Protein AF-A0A9D9SZG9-F1 (afdb_monomer_lite)

pLDDT: mean 96.63, std 2.33, range [85.81, 98.62]

Foldseek 3Di:
DVLLLVLLVQVVVCVCQVVVVHNRDLVPSFPVVSQVVCCVVPVDGDPPSLVSNLVNLVVVLVVQLVVQVVCCVVVVDPCDPDSSVSRPCSVLSVCSVVVNNNPSRD

Structure (mmCIF, N/CA/C/O backbone):
data_AF-A0A9D9SZG9-F1
#
_entry.id   AF-A0A9D9SZG9-F1
#
loop_
_atom_site.group_PDB
_atom_site.id
_atom_site.type_symbol
_atom_site.label_atom_id
_atom_site.label_alt_id
_atom_site.label_comp_id
_atom_site.label_asym_id
_atom_site.label_entity_id
_atom_site.label_seq_id
_atom_site.pdbx_PDB_ins_code
_atom_site.Cartn_x
_atom_site.Cartn_y
_atom_site.Cartn_z
_atom_site.occupancy
_atom_site.B_iso_or_equiv
_atom_site.auth_seq_id
_atom_site.auth_comp_id
_atom_site.auth_asym_id
_atom_site.auth_atom_id
_atom_site.pdbx_PDB_model_num
ATOM 1 N N . LEU A 1 1 ? -14.063 2.159 2.737 1.00 88.25 1 LEU A N 1
ATOM 2 C CA . LEU A 1 1 ? -13.219 2.475 1.560 1.00 88.25 1 LEU A CA 1
ATOM 3 C C . LEU A 1 1 ? -12.122 3.479 1.908 1.00 88.25 1 LEU A C 1
ATOM 5 O O . LEU A 1 1 ? -10.958 3.124 1.791 1.00 88.25 1 LEU A O 1
ATOM 9 N N . ASP A 1 2 ? -12.470 4.679 2.378 1.00 97.44 2 ASP A N 1
ATOM 10 C CA . ASP A 1 2 ? -11.498 5.770 2.588 1.00 97.44 2 ASP A CA 1
ATOM 11 C C . ASP A 1 2 ? -10.418 5.449 3.627 1.00 97.44 2 ASP A C 1
ATOM 13 O O . ASP A 1 2 ? -9.240 5.704 3.389 1.00 97.44 2 ASP A O 1
ATOM 17 N N . LEU A 1 3 ? -10.793 4.795 4.734 1.00 98.06 3 LEU A N 1
ATOM 18 C CA . LEU A 1 3 ? -9.821 4.318 5.723 1.00 98.06 3 LEU A CA 1
ATOM 19 C C . LEU A 1 3 ? -8.811 3.350 5.103 1.00 98.06 3 LEU A C 1
ATOM 21 O O . LEU A 1 3 ? -7.617 3.509 5.313 1.00 98.06 3 LEU A O 1
ATOM 25 N N . GLY A 1 4 ? -9.277 2.402 4.284 1.00 98.00 4 GLY A N 1
ATOM 26 C CA . GLY A 1 4 ? -8.406 1.457 3.582 1.00 98.00 4 GLY A CA 1
ATOM 27 C C . GLY A 1 4 ? -7.410 2.156 2.655 1.00 98.00 4 GLY A C 1
ATOM 28 O O . GLY A 1 4 ? -6.251 1.763 2.607 1.00 98.00 4 GLY A O 1
ATOM 29 N N . TRP A 1 5 ? -7.827 3.231 1.977 1.00 98.50 5 TRP A N 1
ATOM 30 C CA . TRP A 1 5 ? -6.936 4.039 1.138 1.00 98.50 5 TRP A CA 1
ATOM 31 C C . TRP A 1 5 ? -5.854 4.757 1.949 1.00 98.50 5 TRP A C 1
ATOM 33 O O . TRP A 1 5 ? -4.674 4.657 1.620 1.00 98.50 5 TRP A O 1
ATOM 43 N N . MET A 1 6 ? -6.241 5.448 3.023 1.00 98.19 6 MET A N 1
ATOM 44 C CA . MET A 1 6 ? -5.298 6.161 3.889 1.00 98.19 6 MET A CA 1
ATOM 45 C C . MET A 1 6 ? -4.302 5.204 4.560 1.00 98.19 6 MET A C 1
ATOM 47 O O . MET A 1 6 ? -3.101 5.467 4.554 1.00 98.19 6 MET A O 1
ATOM 51 N N . ILE A 1 7 ? -4.802 4.082 5.088 1.00 98.44 7 ILE A N 1
ATOM 52 C CA . ILE A 1 7 ? -3.997 3.009 5.681 1.00 98.44 7 ILE A CA 1
ATOM 53 C C . ILE A 1 7 ? -2.997 2.475 4.652 1.00 98.44 7 ILE A C 1
ATOM 55 O O . ILE A 1 7 ? -1.793 2.441 4.906 1.00 98.44 7 ILE A O 1
ATOM 59 N N . TYR A 1 8 ? -3.478 2.104 3.463 1.00 98.38 8 TYR A N 1
ATOM 60 C CA . TYR A 1 8 ? -2.623 1.472 2.471 1.00 98.38 8 TYR A CA 1
ATOM 61 C C . TYR A 1 8 ? -1.538 2.403 1.922 1.00 98.38 8 TYR A C 1
ATOM 63 O O . TYR A 1 8 ? -0.407 1.962 1.740 1.00 98.38 8 TYR A O 1
ATOM 71 N N . LEU A 1 9 ? -1.834 3.687 1.695 1.00 97.94 9 LEU A N 1
ATOM 72 C CA . LEU A 1 9 ? -0.810 4.629 1.236 1.00 97.94 9 LEU A CA 1
ATOM 73 C C . LEU A 1 9 ? 0.356 4.739 2.224 1.00 97.94 9 LEU A C 1
ATOM 75 O O . LEU A 1 9 ? 1.509 4.763 1.796 1.00 97.94 9 LEU A O 1
ATOM 79 N N . HIS A 1 10 ? 0.077 4.761 3.532 1.00 98.12 10 HIS A N 1
ATOM 80 C CA . HIS A 1 10 ? 1.141 4.711 4.536 1.00 98.12 10 HIS A CA 1
ATOM 81 C C . HIS A 1 10 ? 1.914 3.398 4.459 1.00 98.12 10 HIS A C 1
ATOM 83 O O . HIS A 1 10 ? 3.140 3.418 4.423 1.00 98.12 10 HIS A O 1
ATOM 89 N N . HIS A 1 11 ? 1.219 2.262 4.390 1.00 97.81 11 HIS A N 1
ATOM 90 C CA . HIS A 1 11 ? 1.876 0.963 4.299 1.00 97.81 11 HIS A CA 1
ATOM 91 C C . HIS A 1 11 ? 2.762 0.817 3.055 1.00 97.81 11 HIS A C 1
ATOM 93 O O . HIS A 1 11 ? 3.871 0.315 3.177 1.00 97.81 11 HIS A O 1
ATOM 99 N N . PHE A 1 12 ? 2.339 1.323 1.894 1.00 97.56 12 PHE A N 1
ATOM 100 C CA . PHE 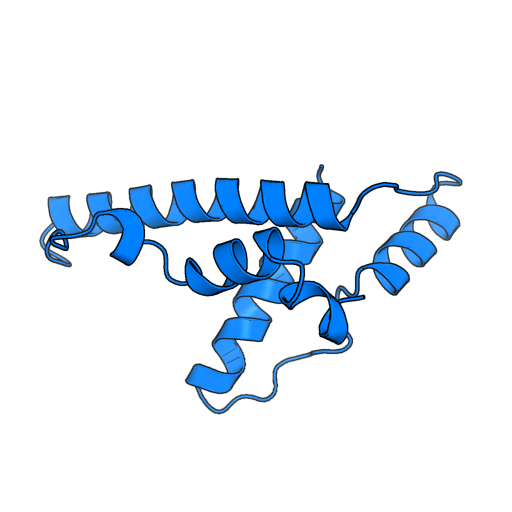A 1 12 ? 3.162 1.364 0.682 1.00 97.56 12 PHE A CA 1
ATOM 101 C C . PHE A 1 12 ? 4.489 2.102 0.917 1.00 97.56 12 PHE A C 1
ATOM 103 O O . PHE A 1 12 ? 5.557 1.581 0.597 1.00 97.56 12 PHE A O 1
ATOM 110 N N . PHE A 1 13 ? 4.446 3.292 1.523 1.00 97.00 13 PHE A N 1
ATOM 111 C CA . PHE A 1 13 ? 5.669 4.024 1.858 1.00 97.00 13 PHE A CA 1
ATOM 112 C C . PHE A 1 13 ? 6.478 3.332 2.954 1.00 97.00 13 PHE A C 1
ATOM 114 O O . PHE A 1 13 ? 7.705 3.330 2.892 1.00 97.00 13 PHE A O 1
ATOM 121 N N . GLN A 1 14 ? 5.813 2.713 3.928 1.00 96.88 14 GLN A N 1
ATOM 122 C CA . GLN A 1 14 ? 6.464 1.939 4.978 1.00 96.88 14 GLN A CA 1
ATOM 123 C C . GLN A 1 14 ? 7.201 0.716 4.418 1.00 96.88 14 GLN A C 1
ATOM 125 O O . GLN A 1 14 ? 8.275 0.390 4.908 1.00 96.88 14 GLN A O 1
ATOM 130 N N . ASP A 1 15 ? 6.652 0.056 3.399 1.00 95.56 15 ASP A N 1
ATOM 131 C CA . ASP A 1 15 ? 7.287 -1.068 2.703 1.00 95.56 15 ASP A CA 1
ATOM 132 C C . ASP A 1 15 ? 8.464 -0.594 1.833 1.00 95.56 15 ASP A C 1
ATOM 134 O O . ASP A 1 15 ? 9.416 -1.339 1.605 1.00 95.56 15 ASP A O 1
ATOM 138 N N . PHE A 1 16 ? 8.438 0.668 1.394 1.00 95.38 16 PHE A N 1
ATOM 139 C CA . PHE A 1 16 ? 9.526 1.294 0.649 1.00 95.38 16 PHE A CA 1
ATOM 140 C C . PHE A 1 16 ? 10.709 1.710 1.539 1.00 95.38 16 PHE A C 1
ATOM 142 O O . PHE A 1 16 ? 11.854 1.641 1.094 1.00 95.38 16 PHE A O 1
ATOM 149 N N . THR A 1 17 ? 10.487 2.126 2.795 1.00 95.94 17 THR A N 1
ATOM 150 C CA . THR A 1 17 ? 11.573 2.687 3.625 1.00 95.94 17 THR A CA 1
ATOM 151 C C . THR A 1 17 ? 12.773 1.752 3.840 1.00 95.94 17 THR A C 1
ATOM 153 O O . THR A 1 17 ? 13.900 2.246 3.743 1.00 95.94 17 THR A O 1
ATOM 156 N N . PRO A 1 18 ? 12.618 0.426 4.055 1.00 92.69 18 PRO A N 1
ATOM 157 C CA . PRO A 1 18 ? 13.762 -0.471 4.208 1.00 92.69 18 PRO A CA 1
ATOM 158 C C . PRO A 1 18 ? 14.629 -0.549 2.946 1.00 92.69 18 PRO A C 1
ATOM 160 O O . PRO A 1 18 ? 15.844 -0.693 3.056 1.00 92.69 18 PRO A O 1
ATOM 163 N N . LEU A 1 19 ? 14.032 -0.385 1.757 1.00 92.94 19 LEU A N 1
ATOM 164 C CA . LEU A 1 19 ? 14.745 -0.404 0.472 1.00 92.94 19 LEU A CA 1
ATOM 165 C C . LEU A 1 19 ? 15.709 0.781 0.321 1.00 92.94 19 LEU A C 1
ATOM 167 O O . LEU A 1 19 ? 16.659 0.709 -0.453 1.00 92.94 19 LEU A O 1
ATOM 171 N N . VAL A 1 20 ? 15.482 1.856 1.079 1.00 95.19 20 VAL A N 1
ATOM 172 C CA . VAL A 1 20 ? 16.332 3.055 1.117 1.00 95.19 20 VAL A CA 1
ATOM 173 C C . VAL A 1 20 ? 17.080 3.209 2.448 1.00 95.19 20 VAL A C 1
ATOM 175 O O . VAL A 1 20 ? 17.603 4.281 2.744 1.00 95.19 20 VAL A O 1
ATOM 178 N N . GLY A 1 21 ? 17.140 2.150 3.264 1.00 96.38 21 GLY A N 1
ATOM 179 C CA . GLY A 1 21 ? 17.880 2.140 4.530 1.00 96.38 21 GLY A CA 1
ATOM 180 C C . GLY A 1 21 ? 17.242 2.962 5.655 1.00 96.38 21 GLY A C 1
ATOM 181 O O . GLY A 1 21 ? 17.929 3.329 6.607 1.00 96.38 21 GLY A O 1
ATOM 182 N N . LEU A 1 22 ? 15.942 3.262 5.564 1.00 97.62 22 LEU A N 1
ATOM 183 C CA . LEU A 1 22 ? 15.202 4.023 6.570 1.00 97.62 22 LEU A CA 1
ATOM 184 C C . LEU A 1 22 ? 14.242 3.118 7.368 1.00 97.62 22 LEU A C 1
ATOM 186 O O . LEU A 1 22 ? 13.583 2.249 6.792 1.00 97.62 22 LEU A O 1
ATOM 190 N N . PRO A 1 23 ? 14.089 3.343 8.688 1.00 95.31 23 PRO A N 1
ATOM 191 C CA . PRO A 1 23 ? 13.220 2.514 9.531 1.00 95.31 23 PRO A CA 1
ATOM 192 C C . PRO A 1 23 ? 11.720 2.780 9.307 1.00 95.31 23 PRO A C 1
ATOM 194 O O . PRO A 1 23 ? 10.879 1.951 9.658 1.00 95.31 23 PRO A O 1
ATOM 197 N N . GLY A 1 24 ? 11.370 3.934 8.734 1.00 96.44 24 GLY A N 1
ATOM 198 C CA . GLY A 1 24 ? 9.984 4.378 8.600 1.00 96.44 24 GLY A CA 1
ATOM 199 C C . GLY A 1 24 ? 9.304 4.612 9.955 1.00 96.44 24 GLY A C 1
ATOM 200 O O . GLY A 1 24 ? 9.954 4.924 10.952 1.00 96.44 24 GLY A O 1
ATOM 201 N N . ILE A 1 25 ? 7.978 4.484 9.978 1.00 96.81 25 ILE A N 1
ATOM 202 C CA . ILE A 1 25 ? 7.098 4.688 11.134 1.00 96.81 25 ILE A CA 1
ATOM 203 C C . IL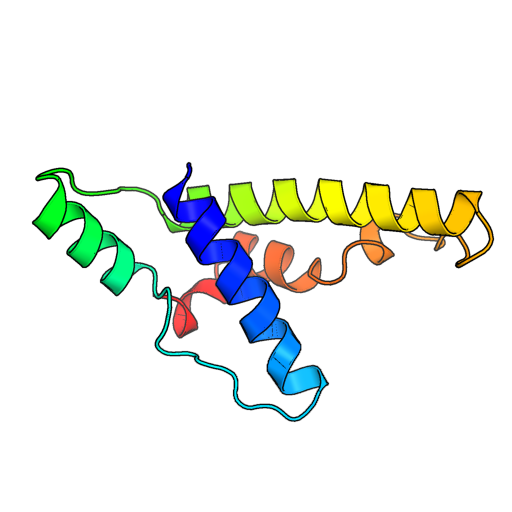E A 1 25 ? 6.121 3.493 11.243 1.00 96.81 25 ILE A C 1
ATOM 205 O O . ILE A 1 25 ? 4.926 3.628 10.961 1.00 96.81 25 ILE A O 1
ATOM 209 N N . PRO A 1 26 ? 6.593 2.299 11.654 1.00 94.44 26 PRO A N 1
ATOM 210 C CA . PRO A 1 26 ? 5.796 1.065 11.617 1.00 94.44 26 PRO A CA 1
ATOM 211 C C . PRO A 1 26 ? 4.605 1.050 12.590 1.00 94.44 26 PRO A C 1
ATOM 213 O O . PRO A 1 26 ? 3.678 0.265 12.416 1.00 94.44 26 PRO A O 1
ATOM 216 N N . GLY A 1 27 ? 4.609 1.914 13.612 1.00 95.50 27 GLY A N 1
ATOM 217 C CA . GLY A 1 27 ? 3.483 2.067 14.541 1.00 95.50 27 GLY A CA 1
ATOM 218 C C . GLY A 1 27 ? 2.343 2.948 14.016 1.00 95.50 27 GLY A C 1
ATOM 219 O O . GLY A 1 27 ? 1.279 2.991 14.628 1.00 95.50 27 GLY A O 1
ATOM 220 N N . MET A 1 28 ? 2.548 3.665 12.908 1.00 96.44 28 MET A N 1
ATOM 221 C CA . MET A 1 28 ? 1.549 4.559 12.323 1.00 96.44 28 MET A CA 1
ATOM 222 C C . MET A 1 28 ? 0.642 3.804 11.343 1.00 96.44 28 MET A C 1
ATOM 224 O O . MET A 1 28 ? 1.084 2.891 10.652 1.00 96.44 28 MET A O 1
ATOM 228 N N . MET A 1 29 ? -0.637 4.197 11.294 1.00 97.50 29 MET A N 1
ATOM 229 C CA . MET A 1 29 ? -1.666 3.619 10.415 1.00 97.50 29 MET A CA 1
ATOM 230 C C . MET A 1 29 ? -1.838 2.093 10.526 1.00 97.50 29 MET A C 1
ATOM 232 O O . MET A 1 29 ? -2.211 1.440 9.557 1.00 97.50 29 MET A O 1
ATOM 236 N N . ARG A 1 30 ? -1.618 1.520 11.715 1.00 97.38 30 ARG A N 1
ATOM 237 C CA . ARG A 1 30 ? -2.024 0.138 12.011 1.00 97.38 30 ARG A CA 1
ATOM 238 C C . ARG A 1 30 ? -3.541 -0.013 11.903 1.00 97.38 30 ARG A C 1
ATOM 240 O O . ARG A 1 30 ? -4.279 0.902 12.288 1.00 97.38 30 ARG A O 1
ATOM 247 N N . LEU A 1 31 ? -4.007 -1.157 11.399 1.00 97.75 31 LEU A N 1
ATOM 248 C CA . LEU A 1 31 ? -5.437 -1.389 11.164 1.00 97.75 31 LEU A CA 1
ATOM 249 C C . LEU A 1 31 ? -6.243 -1.266 12.467 1.00 97.75 31 LEU A C 1
ATOM 251 O O . LEU A 1 31 ? -7.291 -0.616 12.472 1.00 97.75 31 LEU A O 1
ATOM 255 N N . ASP A 1 32 ? -5.741 -1.844 13.563 1.00 97.00 32 ASP A N 1
ATOM 256 C CA . ASP A 1 32 ? -6.397 -1.827 14.873 1.00 97.00 32 ASP A CA 1
ATOM 257 C C . ASP A 1 32 ? -6.535 -0.405 15.446 1.00 97.00 32 ASP A C 1
ATOM 259 O O . ASP A 1 32 ? -7.612 0.013 15.879 1.00 97.00 32 ASP A O 1
ATOM 263 N N . ALA A 1 33 ? -5.461 0.374 15.371 1.00 97.56 33 ALA A N 1
ATOM 264 C CA . ALA A 1 33 ? -5.367 1.716 15.911 1.00 97.56 33 ALA A CA 1
ATOM 265 C C . ALA A 1 33 ? -6.236 2.700 15.123 1.00 97.56 33 ALA A C 1
ATOM 267 O O . ALA A 1 33 ? -6.892 3.562 15.719 1.00 97.56 33 ALA A O 1
ATOM 268 N N . VAL A 1 34 ? -6.277 2.569 13.791 1.00 98.06 34 VAL A N 1
ATOM 269 C CA . VAL A 1 34 ? -7.153 3.391 12.946 1.00 98.06 34 VAL A CA 1
ATOM 270 C C . VAL A 1 34 ? -8.618 3.048 13.201 1.00 98.06 34 VAL A C 1
ATOM 272 O O . VAL A 1 34 ? -9.418 3.970 13.362 1.00 98.06 34 VAL A O 1
ATOM 275 N N . ALA A 1 35 ? -8.972 1.762 13.304 1.00 98.06 35 ALA A N 1
ATOM 276 C CA . ALA A 1 35 ? -10.336 1.341 13.623 1.00 98.06 35 ALA A CA 1
ATOM 277 C C . ALA A 1 35 ? -10.805 1.903 14.973 1.00 98.06 35 ALA A C 1
ATOM 279 O O . ALA A 1 35 ? -11.846 2.558 15.031 1.00 98.06 35 ALA A O 1
ATOM 280 N N . ALA A 1 36 ? -10.000 1.731 16.027 1.00 98.06 36 ALA A N 1
ATOM 281 C CA . ALA A 1 36 ? -10.316 2.216 17.369 1.00 98.06 36 ALA A CA 1
ATOM 282 C C . ALA A 1 36 ? -10.440 3.748 17.424 1.00 98.06 36 ALA A C 1
ATOM 284 O O . ALA A 1 36 ? -11.349 4.291 18.055 1.00 98.06 36 ALA A O 1
ATOM 285 N N . SER A 1 37 ? -9.544 4.461 16.735 1.00 98.19 37 SER A N 1
ATOM 286 C CA . SER A 1 37 ? -9.591 5.926 16.663 1.00 98.19 37 SER A CA 1
ATOM 287 C C . SER A 1 37 ? -10.834 6.414 15.923 1.00 98.19 37 SER A C 1
ATOM 289 O O . SER A 1 37 ? -11.492 7.352 16.375 1.00 98.19 37 SER A O 1
ATOM 291 N N . TYR A 1 38 ? -11.180 5.771 14.805 1.00 98.38 38 TYR A N 1
ATOM 292 C CA . TYR A 1 38 ? -12.362 6.125 14.028 1.00 98.38 38 TYR A CA 1
ATOM 293 C C . TYR A 1 38 ? -13.648 5.860 14.814 1.00 98.38 38 TYR A C 1
ATOM 295 O O . TYR A 1 38 ? -14.520 6.727 14.863 1.00 98.38 38 TYR A O 1
ATOM 303 N N . GLU A 1 39 ? -13.747 4.712 15.484 1.00 98.44 39 GLU A N 1
ATOM 304 C CA . GLU A 1 39 ? -14.896 4.355 16.320 1.00 98.44 39 GLU A CA 1
ATOM 305 C C . GLU A 1 39 ? -15.096 5.355 17.459 1.00 98.44 39 GLU A C 1
ATOM 307 O O . GLU A 1 39 ? -16.195 5.878 17.634 1.00 98.44 39 GLU A O 1
ATOM 312 N N . LYS A 1 40 ? -14.019 5.719 18.166 1.00 98.62 40 LYS A N 1
ATOM 313 C CA . LYS A 1 40 ? -14.069 6.718 19.241 1.00 98.6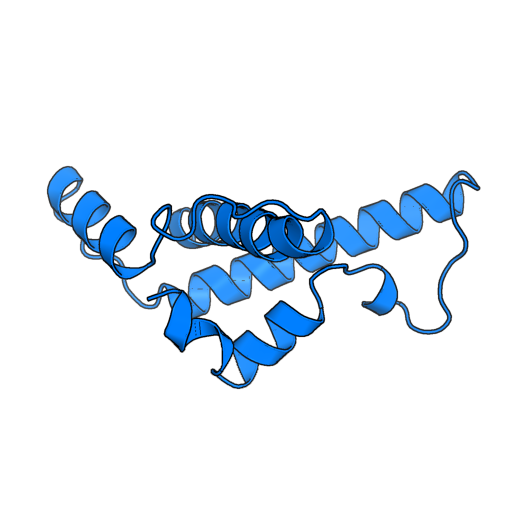2 40 LYS A CA 1
ATOM 314 C C . LYS A 1 40 ? -14.606 8.075 18.773 1.00 98.62 40 LYS A C 1
ATOM 316 O O . LYS A 1 40 ? -15.290 8.753 19.534 1.00 98.62 40 LYS A O 1
ATOM 321 N N . LEU A 1 41 ? -14.259 8.495 17.557 1.00 98.50 41 LEU A N 1
ATOM 322 C CA . LEU A 1 41 ? -14.605 9.820 17.032 1.00 98.50 41 LEU A CA 1
ATOM 323 C C . LEU A 1 41 ? -15.964 9.867 16.327 1.00 98.50 41 LEU A C 1
ATOM 325 O O . LEU A 1 41 ? -16.560 10.937 16.241 1.00 98.50 41 LEU A O 1
ATOM 329 N N . SER A 1 42 ? -16.440 8.738 15.806 1.00 98.31 42 SER A N 1
ATOM 330 C CA . SER A 1 42 ? -17.634 8.683 14.951 1.00 98.31 42 SER A CA 1
ATOM 331 C C . SER A 1 42 ? -18.773 7.825 15.503 1.00 98.31 42 SER A C 1
ATOM 333 O O . SER A 1 42 ? -19.855 7.829 14.922 1.00 98.31 42 SER A O 1
ATOM 335 N N . ALA A 1 43 ? -18.539 7.073 16.585 1.00 98.25 43 ALA A N 1
ATOM 336 C CA . ALA A 1 43 ? -19.420 6.012 17.083 1.00 98.25 43 ALA A CA 1
ATOM 337 C C . ALA A 1 43 ? -19.729 4.909 16.045 1.00 98.25 43 ALA A C 1
ATOM 339 O O . ALA A 1 43 ? -20.697 4.162 16.190 1.00 98.25 43 ALA A O 1
ATOM 340 N N . HIS A 1 44 ? -18.909 4.792 14.996 1.00 97.81 44 HIS A N 1
ATOM 341 C CA . HIS A 1 44 ? -19.021 3.756 13.978 1.00 97.81 44 HIS A CA 1
ATOM 342 C C . HIS A 1 44 ? -17.794 2.850 13.996 1.00 97.81 44 HIS A C 1
ATOM 344 O O . HIS A 1 44 ? -16.676 3.325 13.815 1.00 97.81 44 HIS A O 1
ATOM 350 N N . GLN A 1 45 ? -18.008 1.543 14.137 1.00 97.19 45 GLN A N 1
ATOM 351 C CA . GLN A 1 45 ? -16.945 0.545 14.087 1.00 97.19 45 GLN A CA 1
ATOM 352 C C . GLN A 1 45 ? -16.649 0.134 12.632 1.00 97.19 45 GLN A C 1
ATOM 354 O O . GLN A 1 45 ? -17.498 -0.508 11.999 1.00 97.19 45 GLN A O 1
ATOM 359 N N . PRO A 1 46 ? -15.462 0.453 12.076 1.00 96.88 46 PRO A N 1
ATOM 360 C CA . PRO A 1 46 ? -15.086 -0.013 10.748 1.00 96.88 46 PRO A CA 1
ATOM 361 C C . PRO A 1 46 ? -14.928 -1.533 10.725 1.00 96.88 46 PRO A C 1
ATOM 363 O O . PRO A 1 46 ? -14.394 -2.130 11.657 1.00 96.88 46 PRO A O 1
ATOM 366 N N . ARG A 1 47 ? -15.351 -2.158 9.626 1.00 95.38 47 ARG A N 1
ATOM 367 C CA . ARG A 1 47 ? -15.253 -3.608 9.411 1.00 95.38 47 ARG A CA 1
ATOM 368 C C . ARG A 1 47 ? -14.443 -3.909 8.159 1.00 95.38 47 ARG A C 1
ATOM 370 O O . ARG A 1 47 ? -14.300 -3.046 7.291 1.00 95.38 47 ARG A O 1
ATOM 377 N N . ASP A 1 48 ? -13.915 -5.128 8.090 1.00 96.75 48 ASP A N 1
ATOM 378 C CA . ASP A 1 48 ? -13.257 -5.685 6.903 1.00 96.75 48 ASP A CA 1
ATOM 379 C C . ASP A 1 48 ? -12.115 -4.803 6.356 1.00 96.75 48 ASP A C 1
ATOM 381 O O . ASP A 1 48 ? -11.915 -4.674 5.147 1.00 96.75 48 ASP A O 1
ATOM 385 N N . LEU A 1 49 ? -11.353 -4.155 7.250 1.00 97.62 49 LEU A N 1
ATOM 386 C CA . LEU A 1 49 ? -10.291 -3.221 6.855 1.00 97.62 49 LEU A CA 1
ATOM 387 C C . LEU A 1 49 ? -9.174 -3.887 6.044 1.00 97.62 49 LEU A C 1
ATOM 389 O O . LEU A 1 49 ? -8.621 -3.227 5.171 1.00 97.62 49 LEU A O 1
ATOM 393 N N . GLU A 1 50 ? -8.884 -5.174 6.261 1.00 97.81 50 GLU A N 1
ATOM 394 C CA . GLU A 1 50 ? -7.943 -5.937 5.423 1.00 97.81 50 GLU A CA 1
ATOM 395 C C . GLU A 1 50 ? -8.420 -5.990 3.964 1.00 97.81 50 GLU A C 1
ATOM 397 O O . GLU A 1 50 ? -7.665 -5.662 3.049 1.00 97.81 50 GLU A O 1
ATOM 402 N N . PHE A 1 51 ? -9.705 -6.291 3.738 1.00 98.00 51 PHE A N 1
ATOM 403 C CA . PHE A 1 51 ? -10.298 -6.284 2.400 1.00 98.00 51 PHE A CA 1
ATOM 404 C C . PHE A 1 51 ? -10.234 -4.892 1.765 1.00 98.00 51 PHE A C 1
ATOM 406 O O . PHE A 1 51 ? -9.812 -4.746 0.618 1.00 98.00 51 PHE A O 1
ATOM 413 N N . TYR A 1 52 ? -10.621 -3.844 2.499 1.00 98.38 52 TYR A N 1
ATOM 414 C CA . TYR A 1 52 ? -10.597 -2.486 1.953 1.00 98.38 52 TYR A CA 1
ATOM 415 C C . TYR A 1 52 ? -9.177 -1.947 1.728 1.00 98.38 52 TYR A C 1
ATOM 417 O O . TYR A 1 52 ? -8.989 -1.147 0.810 1.00 98.38 52 TYR A O 1
ATOM 425 N N . ALA A 1 53 ? -8.189 -2.375 2.518 1.00 98.25 53 ALA A N 1
ATOM 426 C CA . ALA A 1 53 ? -6.779 -2.057 2.303 1.00 98.25 53 ALA A CA 1
ATOM 427 C C . ALA A 1 53 ? -6.218 -2.798 1.078 1.00 98.25 53 ALA A C 1
ATOM 429 O O . ALA A 1 53 ? -5.581 -2.166 0.240 1.00 98.25 53 ALA A O 1
ATOM 430 N N . LEU A 1 54 ? -6.537 -4.086 0.897 1.00 98.56 54 LEU A N 1
ATOM 431 C CA . LEU A 1 54 ? -6.213 -4.833 -0.327 1.00 98.56 54 LEU A CA 1
ATOM 432 C C . LEU A 1 54 ? -6.857 -4.192 -1.564 1.00 98.56 54 LEU A C 1
ATOM 434 O O . LEU A 1 54 ? -6.205 -3.984 -2.588 1.00 98.56 54 LEU A O 1
ATOM 438 N N . TYR A 1 55 ? -8.127 -3.801 -1.473 1.00 98.50 55 TYR A N 1
ATOM 439 C CA . TYR A 1 55 ? -8.803 -3.117 -2.572 1.00 98.50 55 TYR A CA 1
ATOM 440 C C . TYR A 1 55 ? -8.160 -1.756 -2.894 1.00 98.50 55 TYR A C 1
ATOM 442 O O . TYR A 1 55 ? -8.038 -1.381 -4.064 1.00 98.50 55 TYR A O 1
ATOM 450 N N . ALA A 1 56 ? -7.698 -1.019 -1.880 1.00 98.62 56 ALA A N 1
ATOM 451 C CA . ALA A 1 56 ? -6.905 0.189 -2.086 1.00 98.62 56 ALA A CA 1
ATOM 452 C C . ALA A 1 56 ? -5.553 -0.113 -2.752 1.00 98.62 56 ALA A C 1
ATOM 454 O O . ALA A 1 56 ? -5.171 0.612 -3.672 1.00 98.62 56 ALA A O 1
ATOM 455 N N . ALA A 1 57 ? -4.882 -1.200 -2.364 1.00 98.38 57 ALA A N 1
ATOM 456 C CA . ALA A 1 57 ? -3.627 -1.646 -2.960 1.00 98.38 57 ALA A CA 1
ATOM 457 C C . ALA A 1 57 ? -3.752 -1.956 -4.450 1.00 98.38 57 ALA A C 1
ATOM 459 O O . ALA A 1 57 ? -2.940 -1.485 -5.251 1.00 98.38 57 ALA A O 1
ATOM 460 N N . LEU A 1 58 ? -4.822 -2.652 -4.835 1.00 98.19 58 LEU A N 1
ATOM 461 C CA . LEU A 1 58 ? -5.154 -2.913 -6.233 1.00 98.19 58 LEU A CA 1
ATOM 462 C C . LEU A 1 58 ? -5.372 -1.609 -7.012 1.00 98.19 58 LEU A C 1
ATOM 464 O O . LEU A 1 58 ? -4.784 -1.408 -8.075 1.00 98.19 58 LEU A O 1
ATOM 468 N N . ARG A 1 59 ? -6.182 -0.685 -6.476 1.00 98.50 59 ARG A N 1
ATOM 469 C CA . ARG A 1 59 ? -6.429 0.622 -7.113 1.00 98.50 59 ARG A CA 1
ATOM 470 C C . ARG A 1 59 ? -5.142 1.432 -7.264 1.00 98.50 59 ARG A C 1
ATOM 472 O O . ARG A 1 59 ? -4.927 2.044 -8.308 1.00 98.50 59 ARG A O 1
ATOM 479 N N . HIS A 1 60 ? -4.281 1.417 -6.252 1.00 98.44 60 HIS A N 1
ATOM 480 C CA . HIS A 1 60 ? -2.964 2.041 -6.311 1.00 98.44 60 HIS A CA 1
ATOM 481 C C . HIS A 1 60 ? -2.058 1.358 -7.350 1.00 98.44 60 HIS A C 1
ATOM 483 O O . HIS A 1 60 ? -1.361 2.040 -8.096 1.00 98.44 60 HIS A O 1
ATOM 489 N N .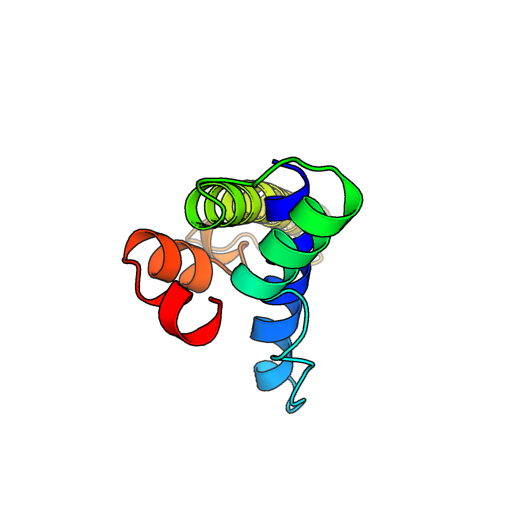 GLY A 1 61 ? -2.129 0.030 -7.483 1.00 98.06 61 GLY A N 1
ATOM 490 C CA . GLY A 1 61 ? -1.442 -0.730 -8.533 1.00 98.06 61 GLY A CA 1
ATOM 491 C C . GLY A 1 61 ? -1.851 -0.292 -9.937 1.00 98.06 61 GLY A C 1
ATOM 492 O O . GLY A 1 61 ? -0.994 -0.046 -10.782 1.00 98.06 61 GLY A O 1
ATOM 493 N N . ILE A 1 62 ? -3.148 -0.061 -10.161 1.00 98.25 62 ILE A N 1
ATOM 494 C CA . ILE A 1 62 ? -3.644 0.505 -11.423 1.00 98.25 62 ILE A CA 1
ATOM 495 C C . ILE A 1 62 ? -3.011 1.878 -11.680 1.00 98.25 62 ILE A C 1
ATOM 497 O O . ILE A 1 62 ? -2.543 2.128 -12.790 1.00 98.25 62 ILE A O 1
ATOM 501 N N . VAL A 1 63 ? -2.950 2.760 -10.675 1.00 98.31 63 VAL A N 1
ATOM 502 C CA . VAL A 1 63 ? -2.294 4.075 -10.805 1.00 98.31 63 VAL A CA 1
ATOM 503 C C . VAL A 1 63 ? -0.822 3.918 -11.196 1.00 98.31 63 VAL A C 1
ATOM 505 O O . VAL A 1 63 ? -0.391 4.554 -12.158 1.00 98.31 63 VAL A O 1
ATOM 508 N N . MET A 1 64 ? -0.078 3.033 -10.528 1.00 97.94 64 MET A N 1
ATOM 509 C CA . MET A 1 64 ? 1.335 2.770 -10.830 1.00 97.94 64 MET A CA 1
ATOM 510 C C . MET A 1 64 ? 1.536 2.248 -12.254 1.00 97.94 64 MET A C 1
ATOM 512 O O . MET A 1 64 ? 2.338 2.804 -13.003 1.00 97.94 64 MET A O 1
ATOM 516 N N . ALA A 1 65 ? 0.710 1.302 -12.701 1.00 97.31 65 ALA A N 1
ATOM 517 C CA . ALA A 1 65 ? 0.745 0.812 -14.076 1.00 97.31 65 ALA A CA 1
ATOM 518 C C . ALA A 1 65 ? 0.445 1.916 -15.111 1.00 97.31 65 ALA A C 1
ATOM 520 O O . ALA A 1 65 ? 0.982 1.908 -16.221 1.00 97.31 65 ALA A O 1
ATOM 521 N N . ARG A 1 66 ? -0.422 2.890 -14.791 1.00 98.00 66 ARG A N 1
ATOM 522 C CA . ARG A 1 66 ? -0.668 4.051 -15.669 1.00 98.00 66 ARG A CA 1
ATOM 523 C C . ARG A 1 66 ? 0.513 5.020 -15.680 1.00 98.00 66 ARG A C 1
ATOM 525 O O . ARG A 1 66 ? 0.823 5.546 -16.747 1.00 98.00 66 ARG A O 1
ATOM 532 N N . ILE A 1 67 ? 1.170 5.235 -14.540 1.00 97.50 67 ILE A N 1
ATOM 533 C CA . ILE A 1 67 ? 2.388 6.050 -14.445 1.00 97.50 67 ILE A CA 1
ATOM 534 C C . ILE A 1 67 ? 3.513 5.415 -15.267 1.00 97.50 67 ILE A C 1
ATOM 536 O O . ILE A 1 67 ? 4.081 6.101 -16.111 1.00 97.50 67 ILE A O 1
ATOM 540 N N . GLY A 1 68 ? 3.767 4.113 -15.103 1.00 96.44 68 GLY A N 1
ATOM 541 C CA . GLY A 1 68 ? 4.801 3.390 -15.851 1.00 96.44 68 GLY A CA 1
ATOM 542 C C . GLY A 1 68 ? 4.593 3.464 -17.366 1.00 96.44 68 GLY A C 1
ATOM 543 O O . GLY A 1 68 ? 5.499 3.847 -18.101 1.00 96.44 68 GLY A O 1
ATOM 544 N N . ARG A 1 69 ? 3.361 3.223 -17.839 1.00 96.88 69 ARG A N 1
ATOM 545 C CA . ARG A 1 69 ? 3.010 3.378 -19.264 1.00 96.88 69 ARG A 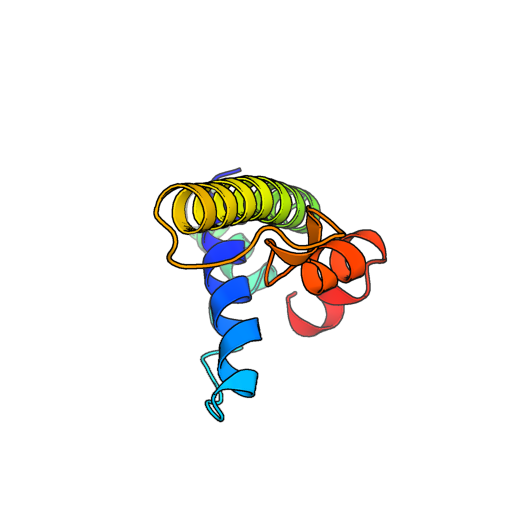CA 1
ATOM 546 C C . ARG A 1 69 ? 3.192 4.806 -19.772 1.00 96.88 69 ARG A C 1
ATOM 548 O O . ARG A 1 69 ? 3.587 4.995 -20.918 1.00 96.88 69 ARG A O 1
ATOM 555 N N . ARG A 1 70 ? 2.881 5.808 -18.944 1.00 97.81 70 ARG A N 1
ATOM 556 C CA . ARG A 1 70 ? 3.102 7.214 -19.293 1.00 97.81 70 ARG A CA 1
ATOM 557 C C . ARG A 1 70 ? 4.596 7.518 -19.414 1.00 97.81 70 ARG A C 1
ATOM 559 O O . ARG A 1 70 ? 4.977 8.138 -20.396 1.00 97.81 70 ARG A O 1
ATOM 566 N N . GLY A 1 71 ? 5.421 7.041 -18.482 1.00 97.56 71 GLY A N 1
ATOM 567 C CA . GLY A 1 71 ? 6.880 7.169 -18.566 1.00 97.56 71 GLY A CA 1
ATOM 568 C C . GLY A 1 71 ? 7.432 6.544 -19.848 1.00 97.56 71 GLY A C 1
ATOM 569 O O . GLY A 1 71 ? 8.168 7.194 -20.585 1.00 97.56 71 GLY A O 1
ATOM 570 N N . ALA A 1 72 ? 6.970 5.339 -20.196 1.00 96.69 72 ALA A N 1
ATOM 571 C CA . ALA A 1 72 ? 7.367 4.681 -21.437 1.00 96.69 72 ALA A CA 1
ATOM 572 C C . ALA A 1 72 ? 6.928 5.447 -22.696 1.00 96.69 72 ALA A C 1
ATOM 574 O O . ALA A 1 72 ? 7.694 5.563 -23.649 1.00 96.69 72 ALA A O 1
ATOM 575 N N . HIS A 1 73 ? 5.720 6.021 -22.696 1.00 97.25 73 HIS A N 1
ATOM 576 C CA . HIS A 1 73 ? 5.242 6.861 -23.798 1.00 97.25 73 HIS A CA 1
ATOM 577 C C . HIS A 1 73 ? 6.137 8.086 -24.039 1.00 97.25 73 HIS A C 1
ATOM 579 O O . HIS A 1 73 ? 6.344 8.468 -25.188 1.00 97.25 73 HIS A O 1
ATOM 585 N N . PHE A 1 74 ? 6.681 8.679 -22.974 1.00 98.31 74 PHE A N 1
ATOM 586 C CA . PHE A 1 74 ? 7.576 9.836 -23.051 1.00 98.31 74 PHE A CA 1
ATOM 587 C C . PHE A 1 74 ? 9.069 9.471 -23.129 1.00 98.31 74 PHE A C 1
ATOM 589 O O . PHE A 1 74 ? 9.908 10.367 -23.153 1.00 98.31 74 PHE A O 1
ATOM 596 N N . GLY A 1 75 ? 9.416 8.182 -23.204 1.00 97.44 75 GLY A N 1
ATOM 597 C CA . GLY A 1 75 ? 10.804 7.721 -23.311 1.00 97.44 75 GLY A CA 1
ATOM 598 C C . GLY A 1 75 ? 11.610 7.768 -22.006 1.00 97.44 75 GLY A C 1
ATOM 599 O O . GLY A 1 75 ? 12.829 7.639 -22.050 1.00 97.44 75 GLY A O 1
ATOM 600 N N . GLU A 1 76 ? 10.958 7.932 -20.850 1.00 97.25 76 GLU A N 1
ATOM 601 C CA . GLU A 1 76 ? 11.601 7.907 -19.523 1.00 97.25 76 GLU A CA 1
ATOM 602 C C . GLU A 1 76 ? 11.937 6.478 -19.064 1.00 97.25 76 GLU A C 1
ATOM 604 O O . GLU A 1 76 ? 12.815 6.269 -18.228 1.00 97.25 76 GLU A O 1
ATOM 609 N N . SER A 1 77 ? 11.228 5.482 -19.600 1.00 91.88 77 SER A N 1
ATOM 610 C CA . SER A 1 77 ? 11.414 4.062 -19.301 1.00 91.88 77 SER A CA 1
ATOM 611 C C . SER A 1 77 ? 11.043 3.187 -20.504 1.00 91.88 77 SER A C 1
ATOM 613 O O . SER A 1 77 ? 10.552 3.673 -21.522 1.00 91.88 77 SER A O 1
ATOM 615 N N . VAL A 1 78 ? 11.284 1.878 -20.401 1.00 94.44 78 VAL A N 1
ATOM 616 C CA . VAL A 1 78 ? 10.862 0.885 -21.400 1.00 94.44 78 VAL A CA 1
ATOM 617 C C . VAL A 1 78 ? 9.709 0.069 -20.823 1.00 94.44 78 VAL A C 1
ATOM 619 O O . VAL A 1 78 ? 9.682 -0.198 -19.622 1.00 94.44 78 VAL A O 1
ATOM 622 N N . LEU A 1 79 ? 8.752 -0.331 -21.667 1.00 95.44 79 LEU A N 1
ATOM 623 C CA . LEU A 1 79 ? 7.710 -1.267 -21.249 1.00 95.44 79 LEU A CA 1
ATOM 624 C C . LEU A 1 79 ? 8.348 -2.622 -20.893 1.00 95.44 79 LEU A C 1
ATOM 626 O O . LEU A 1 79 ? 9.017 -3.203 -21.752 1.00 95.44 79 LEU A O 1
ATOM 630 N N . PRO A 1 80 ? 8.150 -3.134 -19.668 1.00 95.94 80 PRO A N 1
ATOM 631 C CA . PRO A 1 80 ? 8.639 -4.455 -19.304 1.00 95.94 80 PRO A CA 1
ATOM 632 C C . PRO A 1 80 ? 7.902 -5.562 -20.082 1.00 95.94 80 PRO A C 1
ATOM 634 O O . PRO A 1 80 ? 6.769 -5.346 -20.528 1.00 95.94 80 PRO A O 1
ATOM 637 N N . PRO A 1 81 ? 8.515 -6.754 -20.234 1.00 96.31 81 PRO A N 1
ATOM 638 C CA . PRO A 1 81 ? 7.854 -7.915 -20.829 1.00 96.31 81 PRO A CA 1
ATOM 639 C C . PRO A 1 81 ? 6.597 -8.344 -20.064 1.00 96.31 81 PRO A C 1
ATOM 641 O O . PRO A 1 81 ? 5.593 -8.679 -20.692 1.00 96.31 81 PRO A O 1
ATOM 644 N N . ASP A 1 82 ? 6.642 -8.306 -18.729 1.00 96.50 82 ASP A N 1
ATOM 645 C CA . ASP A 1 82 ? 5.473 -8.475 -17.867 1.00 96.50 82 ASP A CA 1
ATOM 646 C C . ASP A 1 82 ? 4.916 -7.087 -17.486 1.00 96.50 82 ASP A C 1
ATOM 648 O O . ASP A 1 82 ? 5.605 -6.311 -16.820 1.00 96.50 82 ASP A O 1
ATOM 652 N N . PRO A 1 83 ? 3.680 -6.730 -17.886 1.00 93.00 83 PRO A N 1
ATOM 653 C CA . PRO A 1 83 ? 3.068 -5.453 -17.528 1.00 93.00 83 PRO A CA 1
ATOM 654 C C . PRO A 1 83 ? 2.975 -5.185 -16.021 1.00 93.00 83 PRO A C 1
ATOM 656 O O . PRO A 1 83 ? 2.956 -4.014 -15.627 1.00 93.00 83 PRO A O 1
ATOM 659 N N . ASP A 1 84 ? 2.906 -6.230 -15.195 1.00 94.81 84 ASP A N 1
ATOM 660 C CA . ASP A 1 84 ? 2.768 -6.102 -13.744 1.00 94.81 84 ASP A CA 1
ATOM 661 C C . ASP A 1 84 ? 4.081 -5.673 -13.072 1.00 94.81 84 ASP A C 1
ATOM 663 O O . ASP A 1 84 ? 4.051 -5.129 -11.968 1.00 94.81 84 ASP A O 1
ATOM 667 N N . ASP A 1 85 ? 5.221 -5.776 -13.767 1.00 95.50 85 ASP A N 1
ATOM 668 C CA . ASP A 1 85 ? 6.510 -5.242 -13.301 1.00 95.50 85 ASP A CA 1
ATOM 669 C C . ASP A 1 85 ? 6.513 -3.703 -13.215 1.00 95.50 85 ASP A C 1
ATOM 671 O O . ASP A 1 85 ? 7.399 -3.100 -12.611 1.00 95.50 85 ASP A O 1
ATOM 675 N N . MET A 1 86 ? 5.494 -3.034 -13.771 1.00 95.75 86 MET A N 1
ATOM 676 C CA . MET A 1 86 ? 5.259 -1.599 -13.561 1.00 95.75 86 MET A CA 1
ATOM 677 C C . MET A 1 86 ? 4.607 -1.277 -12.205 1.00 95.75 86 MET A C 1
ATOM 679 O O . MET A 1 86 ? 4.376 -0.101 -11.917 1.00 95.75 86 MET A O 1
ATOM 683 N N . ILE A 1 87 ? 4.264 -2.280 -11.390 1.00 96.94 87 ILE A N 1
ATOM 684 C CA . ILE A 1 87 ? 3.626 -2.120 -10.078 1.00 96.94 87 ILE A CA 1
ATOM 685 C C . ILE A 1 87 ? 4.673 -2.397 -8.987 1.00 96.94 87 ILE A C 1
ATOM 687 O O . ILE A 1 87 ? 4.908 -3.557 -8.648 1.00 96.94 87 ILE A O 1
ATOM 691 N N . PRO A 1 88 ? 5.277 -1.361 -8.369 1.00 95.06 88 PRO A N 1
ATOM 692 C CA . PRO A 1 88 ? 6.382 -1.551 -7.422 1.00 95.06 88 PRO A CA 1
ATOM 693 C C . PRO A 1 88 ? 6.009 -2.396 -6.198 1.00 95.06 88 PRO A C 1
ATOM 695 O O . PRO A 1 88 ? 6.854 -3.041 -5.591 1.00 95.06 88 PRO A O 1
ATOM 698 N N . HIS A 1 89 ? 4.728 -2.392 -5.832 1.00 97.00 89 HIS A N 1
ATOM 699 C 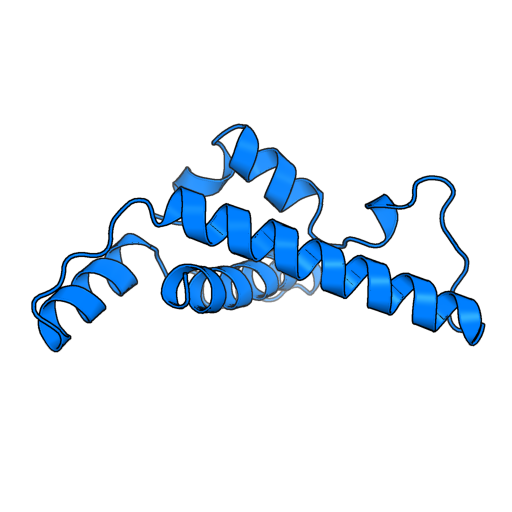CA . HIS A 1 89 ? 4.176 -3.098 -4.679 1.00 97.00 89 HIS A CA 1
ATOM 700 C C . HIS A 1 89 ? 3.394 -4.364 -5.057 1.00 97.00 89 HIS A C 1
ATOM 702 O O . HIS A 1 89 ? 2.538 -4.798 -4.286 1.00 97.00 89 HIS A O 1
ATOM 708 N N . ARG A 1 90 ? 3.670 -4.968 -6.223 1.00 96.94 90 ARG A N 1
ATOM 709 C CA . ARG A 1 90 ? 3.052 -6.233 -6.664 1.00 96.94 90 ARG A CA 1
ATOM 710 C C . ARG A 1 90 ? 3.136 -7.315 -5.583 1.00 96.94 90 ARG A C 1
ATOM 712 O O . ARG A 1 90 ? 2.107 -7.852 -5.183 1.00 96.94 90 ARG A O 1
ATOM 719 N N . ALA A 1 91 ? 4.332 -7.543 -5.040 1.00 96.31 91 ALA A N 1
ATOM 720 C CA . ALA A 1 91 ? 4.566 -8.544 -3.997 1.00 96.31 91 ALA A CA 1
ATOM 721 C C . ALA A 1 91 ? 3.726 -8.301 -2.726 1.00 96.31 91 ALA A C 1
ATOM 723 O O . ALA A 1 91 ? 3.303 -9.246 -2.067 1.00 96.31 91 ALA A O 1
ATOM 724 N N . ALA A 1 92 ? 3.434 -7.039 -2.386 1.00 96.69 92 ALA A N 1
ATOM 725 C CA . ALA A 1 92 ? 2.567 -6.724 -1.253 1.00 96.69 92 ALA A CA 1
ATOM 726 C C . ALA A 1 92 ? 1.109 -7.136 -1.523 1.00 96.69 92 ALA A C 1
ATOM 728 O O . ALA A 1 92 ? 0.456 -7.666 -0.630 1.00 96.69 92 ALA A O 1
ATOM 729 N N . ILE A 1 93 ? 0.604 -6.939 -2.748 1.00 97.94 93 ILE A N 1
ATOM 730 C CA . ILE A 1 93 ? -0.746 -7.382 -3.142 1.00 97.94 93 ILE A CA 1
ATOM 731 C C . ILE A 1 93 ? -0.841 -8.911 -3.086 1.00 97.94 93 ILE A C 1
ATOM 733 O O . ILE A 1 93 ? -1.812 -9.442 -2.550 1.00 97.94 93 ILE A O 1
ATOM 737 N N . GLU A 1 94 ? 0.172 -9.616 -3.591 1.00 97.62 94 GLU A N 1
ATOM 738 C CA . GLU A 1 94 ? 0.254 -11.083 -3.537 1.00 97.62 94 GLU A CA 1
ATOM 739 C C . GLU A 1 94 ? 0.239 -11.580 -2.082 1.00 97.62 94 GLU A C 1
ATOM 741 O O . GLU A 1 94 ? -0.636 -12.362 -1.704 1.00 97.62 94 GLU A O 1
ATOM 746 N N . ALA A 1 95 ? 1.086 -11.010 -1.219 1.00 97.50 95 ALA A N 1
ATOM 747 C CA . ALA A 1 95 ? 1.119 -11.334 0.207 1.00 97.50 95 ALA A CA 1
ATOM 748 C C . ALA A 1 95 ? -0.207 -11.033 0.937 1.00 97.50 95 ALA A C 1
ATOM 750 O O . ALA A 1 95 ? -0.575 -11.721 1.893 1.00 97.50 95 ALA A O 1
ATOM 751 N N . MET A 1 96 ? -0.947 -10.000 0.522 1.00 97.88 96 MET A N 1
ATOM 752 C CA . MET A 1 96 ? -2.270 -9.698 1.080 1.00 97.88 96 MET A CA 1
ATOM 753 C C . MET A 1 96 ? -3.309 -10.755 0.705 1.00 97.88 96 MET A C 1
ATOM 755 O O . MET A 1 96 ? -4.117 -11.123 1.559 1.00 97.88 96 MET A O 1
ATOM 759 N N . MET A 1 97 ? -3.290 -11.242 -0.541 1.00 97.25 97 MET A N 1
ATOM 760 C CA . MET A 1 97 ? -4.179 -12.315 -1.006 1.00 97.25 97 MET A CA 1
ATOM 761 C C . MET A 1 97 ? -3.879 -13.643 -0.304 1.00 97.25 97 MET A C 1
ATOM 763 O O . MET A 1 97 ? -4.799 -14.392 0.014 1.00 97.25 97 MET A O 1
ATOM 767 N N . GLU A 1 98 ? -2.607 -13.905 -0.009 1.00 97.00 98 GLU A N 1
ATOM 768 C CA . GLU A 1 98 ? -2.154 -15.063 0.773 1.00 97.00 98 GLU A CA 1
ATOM 769 C C . GLU A 1 98 ? -2.393 -14.906 2.285 1.00 97.00 98 GLU A C 1
ATOM 771 O O . GLU A 1 98 ? -2.256 -15.861 3.049 1.00 97.00 98 GLU A O 1
ATOM 776 N N . GLY A 1 99 ? -2.729 -13.696 2.741 1.00 96.19 99 GLY A N 1
ATOM 777 C CA . GLY A 1 99 ? -2.938 -13.360 4.149 1.00 96.19 99 GLY A CA 1
ATOM 778 C C . GLY A 1 99 ? -1.653 -13.168 4.967 1.00 96.19 99 GLY A C 1
ATOM 779 O O . GLY A 1 99 ? -1.728 -12.771 6.132 1.00 96.19 99 GLY A O 1
ATOM 780 N N . SER A 1 100 ? -0.476 -13.392 4.378 1.00 96.12 100 SER A N 1
ATOM 781 C CA . SER A 1 100 ? 0.828 -13.274 5.043 1.00 96.12 100 SER A CA 1
ATOM 782 C C . SER A 1 100 ? 1.210 -11.821 5.358 1.00 96.12 100 SER A C 1
ATOM 784 O O . SER A 1 100 ? 1.954 -11.565 6.307 1.00 96.12 100 SER A O 1
ATOM 786 N N . TYR A 1 101 ? 0.639 -10.854 4.633 1.00 96.69 101 TYR A N 1
ATOM 787 C CA . TYR A 1 101 ? 0.894 -9.422 4.824 1.00 96.69 101 TYR A CA 1
ATOM 788 C C . TYR A 1 101 ? 0.462 -8.892 6.204 1.00 96.69 101 TYR A C 1
ATOM 790 O O . TYR A 1 101 ? 1.096 -8.006 6.780 1.00 96.69 101 TYR A O 1
ATOM 798 N N . TRP A 1 102 ? -0.626 -9.427 6.762 1.00 95.31 102 TRP A N 1
ATOM 799 C CA . TRP A 1 102 ? -1.353 -8.770 7.854 1.00 95.31 102 TRP A CA 1
ATOM 800 C C . TRP A 1 102 ? -0.702 -8.912 9.231 1.00 95.31 102 TRP A C 1
ATOM 802 O O . TRP A 1 102 ? -0.956 -8.093 10.116 1.00 95.31 102 TRP A O 1
ATOM 812 N N . ALA A 1 103 ? 0.174 -9.904 9.418 1.00 88.69 103 ALA A N 1
ATOM 813 C CA . ALA A 1 103 ? 0.783 -10.220 10.713 1.00 88.69 103 ALA A CA 1
ATOM 814 C C . ALA A 1 103 ? 1.568 -9.047 11.334 1.00 88.69 103 ALA A C 1
ATOM 816 O O . ALA A 1 103 ? 1.683 -8.959 12.552 1.00 88.69 103 ALA A O 1
ATOM 817 N N . THR A 1 104 ? 2.080 -8.130 10.507 1.00 85.81 104 THR A N 1
ATOM 818 C CA . THR A 1 104 ? 2.856 -6.952 10.943 1.00 85.81 104 THR A CA 1
ATOM 819 C C . THR A 1 104 ? 2.107 -5.627 10.741 1.00 85.81 104 THR A C 1
ATOM 821 O O . THR A 1 104 ? 2.709 -4.551 10.788 1.00 85.81 104 THR A O 1
ATOM 824 N N . ARG A 1 105 ? 0.807 -5.696 10.431 1.00 90.12 105 ARG A N 1
ATOM 825 C CA . ARG A 1 105 ? 0.001 -4.567 9.929 1.00 90.12 105 ARG A CA 1
ATOM 826 C C . ARG A 1 105 ? -1.306 -4.380 10.699 1.00 90.12 105 ARG A C 1
ATOM 828 O O . ARG A 1 105 ? -1.806 -3.257 10.757 1.00 90.12 105 ARG A O 1
ATOM 835 N N . ARG A 1 106 ? -1.819 -5.453 11.311 1.00 88.31 106 ARG A N 1
ATOM 836 C CA . ARG A 1 106 ? -2.783 -5.361 12.411 1.00 88.31 106 ARG A CA 1
ATOM 837 C C . ARG A 1 106 ? -2.149 -4.646 13.551 1.00 88.31 106 ARG A C 1
ATOM 839 O O . ARG A 1 106 ? -1.039 -5.084 13.936 1.00 88.31 106 ARG A O 1
#

Sequence (106 aa):
LDLGWMIYLHHFFQDFTPLVGLPGIPGMMRLDAVAASYEKLSAHQPRDLEFYALYAALRHGIVMARIGRRGAHFGESVLPPDPDDMIPHRAAIEAMMEGSYWATRR

Radius of gyration: 15.48 Å; chains: 1; bounding box: 37×25×43 Å

Secondary structure (DSSP, 8-state):
-HHHHHHHHHHHHHHHGGGGT----TTTT-HHHHHHHHHHHHS-----HHHHHHHHHHHHHHHHHHHHHHHHHTTSS---SSGGGG-TTHHHHHHHHTTGGGGGT-